Protein AF-A0A7X0LD98-F1 (afdb_monomer)

Mean predicted aligned error: 4.22 Å

Sequence (86 aa):
MSKERTVLTLGDRATVVGTHGGRRTAWSRLDDSSTGDATYTANVPRDQHHAVGTTSERYRLYGSRGCHDRTPTTVQGVLTEDRSRC

Radius of gyration: 19.44 Å; Cα contacts (8 Å, |Δi|>4): 197; chains: 1; bounding box: 43×21×60 Å

Secondary structure (DSSP, 8-state):
-EEEEEEEEEEEEEEEEEEETTEEEEEEEEEEEEEEEEEEEESS-GGG--EEEEEEEEEEEEETTEEEEEEEEEETTEEEEEEEE-

Nearest PDB structures (foldseek):
  4fms-assembly2_A  TM=5.612E-01  e=1.392E+00  Pseudomonas aeruginosa PAO1
  3szd-assembly2_A  TM=6.320E-01  e=2.749E+00  Pseudomonas aeruginosa
  7pag-assembly1_A  TM=3.323E-01  e=2.399E+00  Mus musculus

Solvent-accessible surface area (backbone atoms only — not comparable to full-atom values): 4779 Å² total; per-residue (Å²): 118,51,76,50,75,50,76,49,78,49,71,55,72,50,75,51,75,41,67,56,95,92,38,78,76,42,40,40,37,40,42,37,37,40,39,38,42,34,38,35,45,45,84,56,62,78,95,62,59,49,72,51,41,38,39,39,39,38,46,32,43,37,45,75,89,47,58,43,32,40,35,46,30,26,50,76,83,39,81,76,46,77,47,79,51,111

pLDDT: mean 95.1, std 4.71, range [75.69, 98.69]

Structure (mmCIF, N/CA/C/O backbone):
data_AF-A0A7X0LD98-F1
#
_entry.id   AF-A0A7X0LD98-F1
#
loop_
_atom_site.group_PDB
_atom_site.id
_atom_site.type_symbol
_atom_site.label_atom_id
_atom_site.label_alt_id
_atom_site.label_comp_id
_atom_site.label_asym_id
_atom_site.label_entity_id
_atom_site.label_seq_id
_atom_site.pdbx_PDB_ins_code
_atom_site.Cartn_x
_atom_site.Cartn_y
_atom_site.Cartn_z
_atom_site.occupancy
_atom_site.B_iso_or_equiv
_atom_site.auth_seq_id
_atom_site.auth_comp_id
_atom_site.auth_asym_id
_atom_site.auth_atom_id
_atom_site.pdbx_PDB_model_num
ATOM 1 N N . MET A 1 1 ? -10.565 -6.713 31.466 1.00 75.69 1 MET A N 1
ATOM 2 C CA . MET A 1 1 ? -10.448 -6.104 30.128 1.00 75.69 1 MET A CA 1
ATOM 3 C C . MET A 1 1 ? -8.976 -6.001 29.779 1.00 75.69 1 MET A C 1
ATOM 5 O O . MET A 1 1 ? -8.227 -5.429 30.563 1.00 75.69 1 MET A O 1
ATOM 9 N N . SER A 1 2 ? -8.570 -6.589 28.660 1.00 79.56 2 SER A N 1
ATOM 10 C CA . SER A 1 2 ? -7.204 -6.515 28.126 1.00 79.56 2 SER A CA 1
ATOM 11 C C . SER A 1 2 ? -7.247 -5.937 26.711 1.00 79.56 2 SER A C 1
ATOM 13 O O . SER A 1 2 ? -8.294 -5.972 26.065 1.00 79.56 2 SER A O 1
ATOM 15 N N . LYS A 1 3 ? -6.143 -5.329 26.271 1.00 86.38 3 LYS A N 1
ATOM 16 C CA . LYS A 1 3 ? -6.012 -4.738 24.938 1.00 86.38 3 LYS A CA 1
ATOM 17 C C . LYS A 1 3 ?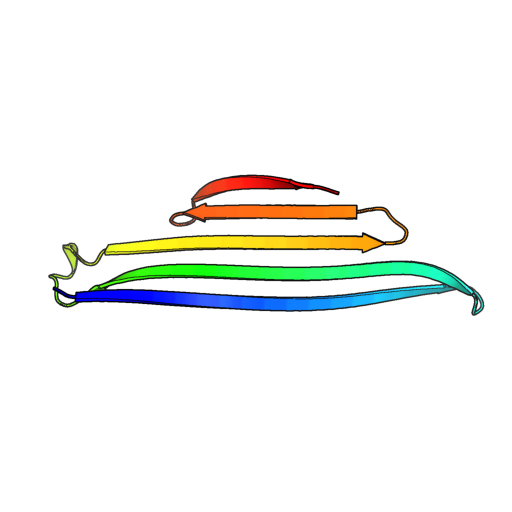 -4.867 -5.437 24.220 1.00 86.38 3 LYS A C 1
ATOM 19 O O . LYS A 1 3 ? -3.721 -5.340 24.658 1.00 86.38 3 LYS A O 1
ATOM 24 N N . GLU A 1 4 ? -5.180 -6.145 23.148 1.00 91.62 4 GLU A N 1
ATOM 25 C CA . GLU A 1 4 ? -4.219 -6.902 22.356 1.00 91.62 4 GLU A CA 1
ATOM 26 C C . GLU A 1 4 ? -3.873 -6.119 21.097 1.00 91.62 4 GLU A C 1
ATOM 28 O O . GLU A 1 4 ? -4.765 -5.673 20.378 1.00 91.62 4 GLU A O 1
ATOM 33 N N . ARG A 1 5 ? -2.578 -5.963 20.817 1.00 94.94 5 ARG A N 1
ATOM 34 C CA . ARG A 1 5 ? -2.091 -5.290 19.613 1.00 94.94 5 ARG A CA 1
ATOM 35 C C . ARG A 1 5 ? -1.302 -6.262 18.751 1.00 94.94 5 ARG A C 1
ATOM 37 O O . ARG A 1 5 ? -0.414 -6.953 19.246 1.00 94.94 5 ARG A O 1
ATOM 44 N N . THR A 1 6 ? -1.591 -6.264 17.459 1.00 95.62 6 THR A N 1
ATOM 45 C CA . THR A 1 6 ? -0.857 -7.021 16.450 1.00 95.62 6 THR A CA 1
ATOM 46 C C . THR A 1 6 ? -0.343 -6.059 15.399 1.00 95.62 6 THR A C 1
ATOM 48 O O . THR A 1 6 ? -1.119 -5.330 14.789 1.00 95.62 6 THR A O 1
ATOM 51 N N . VAL A 1 7 ? 0.969 -6.088 15.177 1.00 97.44 7 VAL A N 1
ATOM 52 C CA . VAL A 1 7 ? 1.619 -5.347 14.098 1.00 97.44 7 VAL A CA 1
ATOM 53 C C . VAL A 1 7 ? 2.211 -6.356 13.127 1.00 97.44 7 VAL A C 1
ATOM 55 O O . VAL A 1 7 ? 2.913 -7.277 13.542 1.00 97.44 7 VAL A O 1
ATOM 58 N N . LEU A 1 8 ? 1.920 -6.180 11.843 1.00 97.56 8 LEU A N 1
ATOM 59 C CA . LEU A 1 8 ? 2.475 -6.973 10.757 1.00 97.56 8 LEU A CA 1
ATOM 60 C C . LEU A 1 8 ? 3.140 -6.038 9.755 1.00 97.56 8 LEU A C 1
ATOM 62 O O . LEU A 1 8 ? 2.543 -5.044 9.351 1.00 97.56 8 LEU A O 1
ATOM 66 N N . THR A 1 9 ? 4.336 -6.400 9.306 1.00 97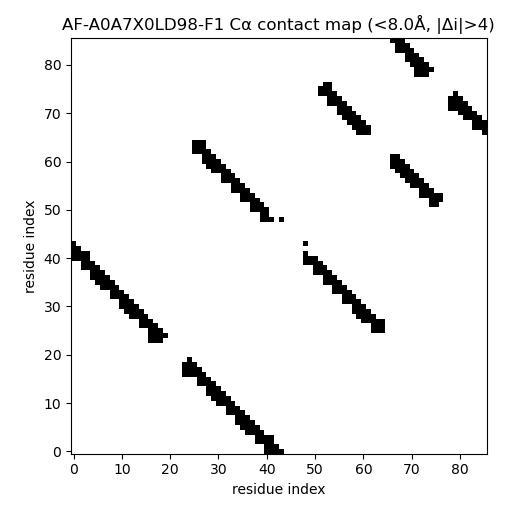.94 9 THR A N 1
ATOM 67 C CA . THR A 1 9 ? 4.997 -5.741 8.181 1.00 97.94 9 THR A CA 1
ATOM 68 C C . THR A 1 9 ? 5.429 -6.797 7.182 1.00 97.94 9 THR A C 1
ATOM 70 O O . THR A 1 9 ? 6.089 -7.772 7.537 1.00 97.94 9 THR A O 1
ATOM 73 N N . LEU A 1 10 ? 5.046 -6.589 5.931 1.00 98.31 10 LEU A N 1
ATOM 74 C CA . LEU A 1 10 ? 5.418 -7.399 4.783 1.00 98.31 10 LEU A CA 1
ATOM 75 C C . LEU A 1 10 ? 6.103 -6.495 3.767 1.00 98.31 10 LEU A C 1
ATOM 77 O O . LEU A 1 10 ? 5.801 -5.306 3.680 1.00 98.31 10 LEU A O 1
ATOM 81 N N . GLY A 1 11 ? 7.023 -7.053 2.996 1.00 98.12 11 GLY A N 1
ATOM 82 C CA . GLY A 1 11 ? 7.633 -6.324 1.900 1.00 98.12 11 GLY A CA 1
ATOM 83 C C . GLY A 1 11 ? 8.159 -7.262 0.839 1.00 98.12 11 GLY A C 1
ATOM 84 O O . GLY A 1 11 ? 8.539 -8.399 1.129 1.00 98.12 11 GLY A O 1
ATOM 85 N N . ASP A 1 12 ? 8.187 -6.757 -0.383 1.00 97.88 12 ASP A N 1
ATOM 86 C CA . ASP A 1 12 ? 8.733 -7.452 -1.529 1.00 97.88 12 ASP A CA 1
ATOM 87 C C . ASP A 1 12 ? 9.641 -6.530 -2.353 1.00 97.88 12 ASP A C 1
ATOM 89 O O . ASP A 1 12 ? 9.783 -5.323 -2.115 1.00 97.88 12 ASP A O 1
ATOM 93 N N . ARG A 1 13 ? 10.350 -7.144 -3.297 1.00 98.38 13 ARG A N 1
ATOM 94 C CA . ARG A 1 13 ? 11.187 -6.425 -4.244 1.00 98.38 13 ARG A CA 1
ATOM 95 C C . ARG A 1 13 ? 11.331 -7.225 -5.516 1.00 98.38 13 ARG A C 1
ATOM 97 O O . ARG A 1 13 ? 11.662 -8.408 -5.476 1.00 98.38 13 ARG A O 1
ATOM 104 N N . ALA A 1 14 ? 11.231 -6.537 -6.644 1.00 98.44 14 ALA A N 1
ATOM 105 C CA . ALA A 1 14 ? 11.514 -7.112 -7.949 1.00 98.44 14 ALA A CA 1
ATOM 106 C C . ALA A 1 14 ? 12.373 -6.172 -8.796 1.00 98.44 14 ALA A C 1
ATOM 108 O O . ALA A 1 14 ? 12.361 -4.952 -8.641 1.00 98.44 14 ALA A O 1
ATOM 109 N N . THR A 1 15 ? 13.151 -6.738 -9.714 1.00 98.19 15 THR A N 1
ATOM 110 C CA . THR A 1 15 ? 13.888 -5.979 -10.730 1.00 98.19 15 THR A CA 1
ATOM 111 C C . THR A 1 15 ? 13.658 -6.625 -12.083 1.00 98.19 15 THR A C 1
ATOM 113 O O . THR A 1 15 ? 13.774 -7.838 -12.221 1.00 98.19 15 THR A O 1
ATOM 116 N N . VAL 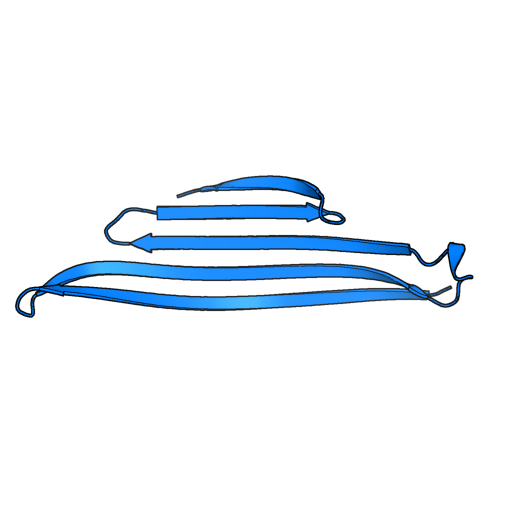A 1 16 ? 13.339 -5.806 -13.080 1.00 97.69 16 VAL A N 1
ATOM 117 C CA . VAL A 1 16 ? 13.077 -6.238 -14.453 1.00 97.69 16 VAL A CA 1
ATOM 118 C C . VAL A 1 16 ? 14.044 -5.517 -15.380 1.00 97.69 16 VAL A C 1
ATOM 120 O O . VAL A 1 16 ? 14.261 -4.312 -15.249 1.00 97.69 16 VAL A O 1
ATOM 123 N N . VAL A 1 17 ? 14.622 -6.248 -16.331 1.00 97.56 17 VAL A N 1
ATOM 124 C CA . VAL A 1 17 ? 15.501 -5.707 -17.372 1.00 97.56 17 VAL A CA 1
ATOM 125 C C . VAL A 1 17 ? 14.952 -6.117 -18.733 1.00 97.56 17 VAL A C 1
ATOM 127 O O . VAL A 1 17 ? 14.771 -7.300 -18.999 1.00 97.56 17 VAL A O 1
ATOM 130 N N . GLY A 1 18 ? 14.696 -5.136 -19.597 1.00 96.56 18 GLY A N 1
ATOM 131 C CA . GLY A 1 18 ? 14.344 -5.356 -20.996 1.00 96.56 18 GLY A CA 1
ATOM 132 C C . GLY A 1 18 ? 15.591 -5.314 -21.874 1.00 96.56 18 GLY A C 1
ATOM 133 O O . GLY A 1 18 ? 16.415 -4.404 -21.737 1.00 96.56 18 GLY A O 1
ATOM 134 N N . THR A 1 19 ? 15.733 -6.279 -22.781 1.00 96.75 19 THR A N 1
ATOM 135 C CA . THR A 1 19 ? 16.833 -6.339 -23.752 1.00 96.75 19 THR A CA 1
ATOM 136 C C . THR A 1 19 ? 16.306 -6.491 -25.180 1.00 96.75 19 THR A C 1
ATOM 138 O O . THR A 1 19 ? 15.251 -7.073 -25.413 1.00 96.75 19 THR A O 1
ATOM 141 N N . HIS A 1 20 ? 17.041 -5.948 -26.149 1.00 95.12 20 HIS A N 1
ATOM 142 C CA . HIS A 1 20 ? 16.797 -6.111 -27.580 1.00 95.12 20 HIS A CA 1
ATOM 143 C C . HIS A 1 20 ? 18.141 -6.267 -28.297 1.00 95.12 20 HIS A C 1
ATOM 145 O O . HIS A 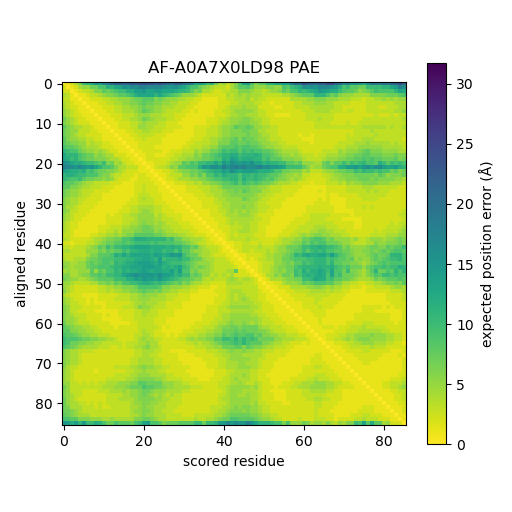1 20 ? 19.033 -5.432 -28.135 1.00 95.12 20 HIS A O 1
ATOM 151 N N . GLY A 1 21 ? 18.320 -7.355 -29.053 1.00 93.38 21 GLY A N 1
ATOM 152 C CA . GLY A 1 21 ? 19.593 -7.655 -29.725 1.00 93.38 21 GLY A CA 1
ATOM 153 C C . GLY A 1 21 ? 20.792 -7.723 -28.767 1.00 93.38 21 GLY A C 1
ATOM 154 O O . GLY A 1 21 ? 21.861 -7.210 -29.082 1.00 93.38 21 GLY A O 1
ATOM 155 N N . GLY A 1 22 ? 20.595 -8.254 -27.553 1.00 91.56 22 GLY A N 1
ATOM 156 C CA . GLY A 1 22 ? 21.631 -8.329 -26.512 1.00 91.56 22 GLY A CA 1
ATOM 157 C C . GLY A 1 22 ? 21.942 -7.004 -25.801 1.00 91.56 22 GLY A C 1
ATOM 158 O O . GLY A 1 22 ? 22.735 -6.986 -24.864 1.00 91.56 22 GLY A O 1
ATOM 159 N N . ARG A 1 23 ? 21.306 -5.891 -26.191 1.00 92.62 23 ARG A N 1
ATOM 160 C CA . ARG A 1 23 ? 21.471 -4.578 -25.551 1.00 92.62 23 ARG A CA 1
ATOM 161 C C . ARG A 1 23 ? 20.310 -4.288 -24.612 1.00 92.62 23 ARG A C 1
ATOM 163 O O . ARG A 1 23 ? 19.159 -4.532 -24.962 1.00 92.62 23 ARG A O 1
ATOM 170 N N . ARG A 1 24 ? 20.590 -3.731 -23.433 1.00 94.12 24 ARG A N 1
ATOM 171 C CA . ARG A 1 24 ? 19.547 -3.283 -22.499 1.00 94.12 24 ARG A CA 1
ATOM 172 C C . ARG A 1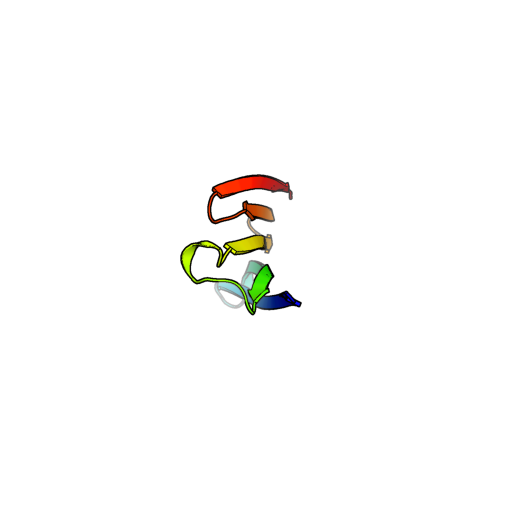 24 ? 18.795 -2.085 -23.079 1.00 94.12 24 ARG A C 1
ATOM 174 O O . ARG A 1 24 ? 19.414 -1.071 -23.382 1.00 94.12 24 ARG A O 1
ATOM 181 N N . THR A 1 25 ? 17.475 -2.193 -23.175 1.00 96.38 25 THR A N 1
ATOM 182 C CA . THR A 1 25 ? 16.578 -1.134 -23.669 1.00 96.38 25 THR A CA 1
ATOM 183 C C . THR A 1 25 ? 15.746 -0.502 -22.561 1.00 96.38 25 THR A C 1
ATOM 185 O O . THR A 1 25 ? 15.364 0.658 -22.674 1.00 96.38 25 THR A O 1
ATOM 188 N N . ALA A 1 26 ? 15.487 -1.234 -21.477 1.00 96.69 26 ALA A N 1
ATOM 189 C CA . ALA A 1 26 ? 14.711 -0.750 -20.344 1.00 96.69 26 ALA A CA 1
ATOM 190 C C . ALA A 1 26 ? 15.117 -1.459 -19.050 1.00 96.69 26 ALA A C 1
ATOM 192 O O . ALA A 1 26 ? 15.707 -2.541 -19.061 1.00 96.69 26 ALA A O 1
ATOM 193 N N . TRP A 1 27 ? 14.775 -0.849 -17.926 1.00 98.00 27 TRP A N 1
ATOM 194 C CA . TRP A 1 27 ? 14.816 -1.489 -16.617 1.00 98.00 27 TRP A CA 1
ATOM 195 C C . TRP A 1 27 ? 13.813 -0.840 -15.664 1.00 98.00 27 TRP A C 1
ATOM 197 O O . TRP A 1 27 ? 13.452 0.331 -15.839 1.00 98.00 27 TRP A O 1
ATOM 207 N N . SER A 1 28 ? 13.399 -1.590 -14.651 1.00 98.12 28 SER A N 1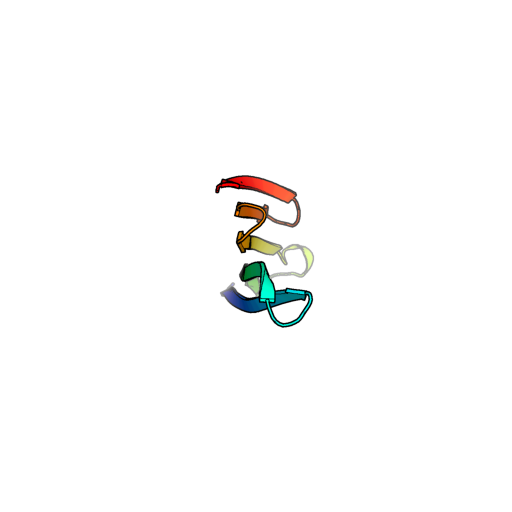
ATOM 208 C CA . SER A 1 28 ? 12.619 -1.086 -13.525 1.00 98.12 28 SER A CA 1
ATOM 209 C C . SER A 1 28 ? 12.924 -1.864 -12.253 1.00 98.12 28 SER A C 1
ATOM 211 O O . SER A 1 28 ? 13.279 -3.043 -12.301 1.00 98.12 28 SER A O 1
ATOM 213 N N . ARG A 1 29 ? 12.750 -1.203 -11.114 1.00 98.31 29 ARG A N 1
ATOM 214 C CA . ARG A 1 29 ? 12.754 -1.803 -9.789 1.00 98.31 29 ARG A CA 1
ATOM 215 C C . ARG A 1 29 ? 11.448 -1.479 -9.082 1.00 98.31 29 ARG A C 1
ATOM 217 O O . ARG A 1 29 ? 11.021 -0.327 -9.075 1.00 98.31 29 ARG A O 1
ATOM 224 N N . LEU A 1 30 ? 10.860 -2.520 -8.515 1.00 98.38 30 LEU A N 1
ATOM 225 C CA . LEU A 1 30 ? 9.732 -2.463 -7.606 1.00 98.38 30 LEU A CA 1
ATOM 226 C C . LEU A 1 30 ? 10.261 -2.679 -6.186 1.00 98.38 30 LEU A C 1
ATOM 228 O O . LEU A 1 30 ? 10.992 -3.642 -5.955 1.00 98.38 30 LEU A O 1
ATOM 232 N N . ASP A 1 31 ? 9.911 -1.789 -5.267 1.00 98.38 31 ASP A N 1
ATOM 233 C CA . ASP A 1 31 ? 9.927 -2.048 -3.830 1.00 98.38 31 ASP A CA 1
ATOM 234 C C . ASP A 1 31 ? 8.479 -1.873 -3.339 1.00 98.38 31 ASP A C 1
ATOM 236 O O . ASP A 1 31 ? 7.924 -0.788 -3.526 1.00 98.38 31 ASP A O 1
ATOM 240 N N . ASP A 1 32 ? 7.879 -2.888 -2.718 1.00 97.94 32 ASP A N 1
ATOM 241 C CA . ASP A 1 32 ? 6.594 -2.747 -2.026 1.00 97.94 32 ASP A CA 1
ATOM 242 C C . ASP A 1 32 ? 6.743 -3.045 -0.531 1.00 97.94 32 ASP A C 1
ATOM 244 O O . ASP A 1 32 ? 7.542 -3.889 -0.111 1.00 97.94 32 ASP A O 1
ATOM 248 N N . SER A 1 33 ? 5.991 -2.323 0.294 1.00 98.44 33 SER A N 1
ATOM 249 C CA . SER A 1 33 ? 5.909 -2.594 1.726 1.00 98.44 33 SER A CA 1
ATOM 250 C C . SER A 1 33 ? 4.505 -2.340 2.242 1.00 98.44 33 SER A C 1
ATOM 252 O O . SER A 1 33 ? 3.975 -1.250 2.061 1.00 98.44 33 SER A O 1
ATOM 254 N N . SER A 1 34 ? 3.953 -3.299 2.972 1.00 97.38 34 SER A N 1
ATOM 255 C CA . SER A 1 34 ? 2.636 -3.223 3.595 1.00 97.38 34 SER A CA 1
ATOM 256 C C . SER A 1 34 ? 2.771 -3.368 5.106 1.00 97.38 34 SER A C 1
ATOM 258 O O . SER A 1 34 ? 3.389 -4.313 5.595 1.00 97.38 34 SER A O 1
ATOM 260 N N . THR A 1 35 ? 2.197 -2.438 5.864 1.00 98.25 35 THR A N 1
ATOM 261 C CA . THR A 1 35 ? 2.140 -2.482 7.330 1.00 98.25 35 THR A CA 1
ATOM 262 C C . THR A 1 35 ? 0.694 -2.460 7.800 1.00 98.25 35 THR A C 1
ATOM 264 O O . THR A 1 35 ? -0.087 -1.607 7.384 1.00 98.25 35 THR A O 1
ATOM 267 N N . GLY A 1 36 ? 0.346 -3.385 8.689 1.00 97.75 36 GLY A N 1
ATOM 268 C CA . GLY A 1 36 ? -0.928 -3.425 9.396 1.00 97.75 36 GLY A CA 1
ATOM 269 C C . GLY A 1 36 ? -0.717 -3.301 10.900 1.00 97.75 36 GLY A C 1
ATOM 270 O O . GLY A 1 36 ? 0.172 -3.941 11.456 1.00 97.75 36 GLY A O 1
ATOM 271 N N . ASP A 1 37 ? -1.544 -2.497 11.556 1.00 97.56 37 ASP A N 1
ATOM 272 C CA . ASP A 1 37 ? -1.609 -2.364 13.010 1.00 97.56 37 ASP A CA 1
ATOM 273 C C . ASP A 1 37 ? -3.061 -2.529 13.441 1.00 97.56 37 ASP A C 1
ATOM 275 O O . ASP A 1 37 ? -3.924 -1.723 13.092 1.00 97.56 37 ASP A O 1
ATOM 279 N N . ALA A 1 38 ? -3.336 -3.607 14.163 1.00 96.19 38 ALA A N 1
ATOM 280 C CA . ALA A 1 38 ? -4.656 -3.919 14.666 1.00 96.19 38 ALA A CA 1
ATOM 281 C C . ALA A 1 38 ? -4.629 -3.956 16.185 1.00 96.19 38 ALA A C 1
ATOM 283 O O . ALA A 1 38 ? -3.744 -4.552 16.797 1.00 96.19 38 ALA A O 1
ATOM 284 N N . THR A 1 39 ? -5.635 -3.350 16.799 1.00 94.50 39 THR A N 1
ATOM 285 C CA . THR A 1 39 ? -5.870 -3.466 18.229 1.00 94.50 39 THR A CA 1
ATOM 286 C C . THR A 1 39 ? -7.270 -3.985 18.505 1.00 94.50 39 THR A C 1
ATOM 288 O O . THR A 1 39 ? -8.229 -3.528 17.889 1.00 94.50 39 THR A O 1
ATOM 291 N N . TYR A 1 40 ? -7.385 -4.906 19.454 1.00 89.94 40 TYR A N 1
ATOM 292 C CA . TYR A 1 40 ? -8.632 -5.522 19.881 1.00 89.94 40 TYR A CA 1
ATOM 293 C C . TYR A 1 40 ? -8.794 -5.429 21.404 1.00 89.94 40 TYR A C 1
ATOM 295 O O . TYR A 1 40 ? -7.805 -5.318 22.129 1.00 89.94 40 TYR A O 1
ATOM 303 N N . THR A 1 41 ? -10.040 -5.447 21.879 1.00 91.06 41 THR A N 1
ATOM 304 C CA . THR A 1 41 ? -10.366 -5.511 23.309 1.00 91.06 41 THR A CA 1
ATOM 305 C C . THR A 1 41 ? -10.902 -6.899 23.650 1.00 91.06 41 THR A C 1
ATOM 307 O O . THR A 1 41 ? -12.032 -7.228 23.283 1.00 91.06 41 THR A O 1
ATOM 310 N N . ALA A 1 42 ? -10.128 -7.709 24.374 1.0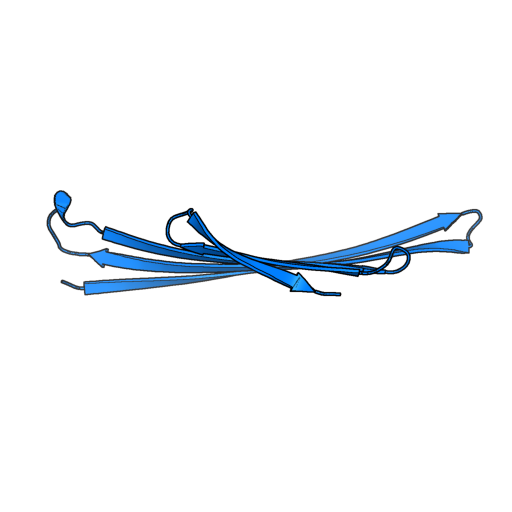0 88.06 42 ALA A N 1
ATO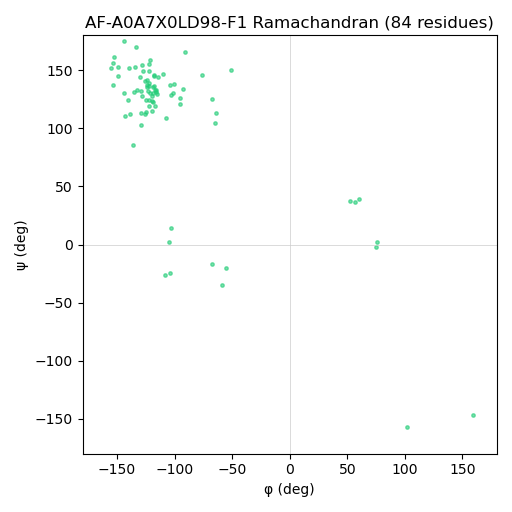M 311 C CA . ALA A 1 42 ? -10.575 -9.020 24.834 1.00 88.06 42 ALA A CA 1
ATOM 312 C C . ALA A 1 42 ? -11.229 -8.997 26.222 1.00 88.06 42 ALA A C 1
ATOM 314 O O . ALA A 1 42 ? -11.090 -8.061 27.024 1.00 88.06 42 ALA A O 1
ATOM 315 N N . ASN A 1 43 ? -11.908 -10.109 26.524 1.00 88.12 43 ASN A N 1
ATOM 316 C CA . ASN A 1 43 ? -12.607 -10.353 27.786 1.00 88.12 43 ASN A CA 1
ATOM 317 C C . ASN A 1 43 ? -13.713 -9.321 28.066 1.00 88.12 43 ASN A C 1
ATOM 319 O O . ASN A 1 43 ? -13.881 -8.880 29.205 1.00 88.12 43 ASN A O 1
ATOM 323 N N . VAL A 1 44 ? -14.440 -8.921 27.020 1.00 89.12 44 VAL A N 1
ATOM 324 C CA . VAL A 1 44 ? -15.654 -8.096 27.098 1.00 89.12 44 VAL A CA 1
ATOM 325 C C . VAL A 1 44 ? -16.822 -8.857 26.452 1.00 89.12 44 VAL A C 1
ATOM 327 O O . VAL A 1 44 ? -16.580 -9.790 25.686 1.00 89.12 44 VAL A O 1
ATOM 330 N N . PRO A 1 45 ? -18.085 -8.531 26.772 1.00 92.31 45 PRO A N 1
ATOM 331 C CA . PRO A 1 45 ? -19.246 -9.068 26.065 1.00 92.31 45 PRO A CA 1
ATOM 332 C C . PRO A 1 45 ? -19.139 -8.914 24.538 1.00 92.31 45 PRO A C 1
ATOM 334 O O . PRO A 1 45 ? -18.510 -7.983 24.039 1.00 92.31 45 PRO A O 1
ATOM 337 N N . ARG A 1 46 ? -19.756 -9.829 23.777 1.00 85.00 46 ARG A N 1
ATOM 338 C CA . ARG A 1 46 ? -19.600 -9.906 22.310 1.00 85.00 46 ARG A CA 1
ATOM 339 C C . ARG A 1 46 ? -20.020 -8.625 21.583 1.00 85.00 46 ARG A C 1
ATOM 341 O O . ARG A 1 46 ? -19.416 -8.276 20.578 1.00 85.00 46 ARG A O 1
ATOM 348 N N . ASP A 1 47 ? -21.044 -7.944 22.077 1.00 89.25 47 ASP A N 1
ATOM 349 C CA . ASP A 1 47 ? -21.534 -6.651 21.582 1.00 89.25 47 ASP A CA 1
ATOM 350 C C . ASP A 1 47 ? -20.542 -5.497 21.810 1.00 89.25 47 ASP A C 1
ATOM 352 O O . ASP A 1 47 ? -20.631 -4.465 21.152 1.00 89.25 47 ASP A O 1
ATOM 356 N N . GLN A 1 48 ? -19.563 -5.700 22.691 1.00 86.25 48 GLN A N 1
ATOM 357 C CA . GLN A 1 48 ? -18.494 -4.757 23.021 1.00 86.25 48 GLN A CA 1
ATOM 358 C C . GLN A 1 48 ? -17.150 -5.166 22.399 1.00 86.25 48 GLN A C 1
ATOM 360 O O . GLN A 1 48 ? -16.129 -4.510 22.623 1.00 86.25 48 GLN A O 1
ATOM 365 N N . HIS A 1 49 ? -17.117 -6.258 21.624 1.00 85.81 49 HIS A N 1
ATOM 366 C CA . HIS A 1 49 ? -15.944 -6.636 20.845 1.00 85.81 49 HIS A CA 1
ATOM 367 C C . HIS A 1 49 ? -15.698 -5.570 19.770 1.00 85.81 49 HIS A C 1
ATOM 369 O O . HIS A 1 49 ? -16.380 -5.517 18.746 1.00 85.81 49 HIS A O 1
ATOM 375 N N . HIS A 1 50 ? -14.694 -4.729 19.996 1.00 85.31 50 HIS A N 1
ATOM 376 C CA . HIS A 1 50 ? -14.272 -3.705 19.050 1.00 85.31 50 HIS A CA 1
ATOM 377 C C . HIS A 1 50 ? -12.827 -3.957 18.627 1.00 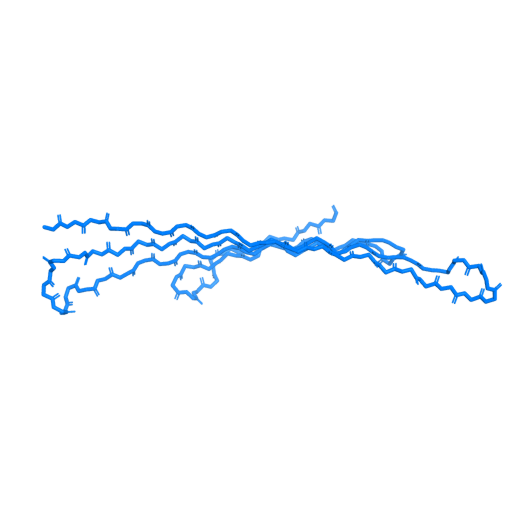85.31 50 HIS A C 1
ATOM 379 O O . HIS A 1 50 ? -11.944 -4.147 19.464 1.00 85.31 50 HIS A O 1
ATOM 385 N N . ALA A 1 51 ? -12.597 -3.937 17.316 1.00 89.19 51 ALA A N 1
ATOM 386 C CA . ALA A 1 51 ? -11.267 -3.887 16.730 1.00 89.19 51 ALA A CA 1
ATOM 387 C C . ALA A 1 51 ? -11.056 -2.512 16.092 1.00 89.19 51 ALA A C 1
ATOM 389 O O . ALA A 1 51 ? -11.998 -1.927 15.560 1.00 89.19 51 ALA A O 1
ATOM 390 N N . VAL A 1 52 ? -9.825 -2.009 16.114 1.00 93.31 52 VAL A N 1
ATOM 391 C CA . VAL A 1 52 ? -9.365 -0.876 15.302 1.00 93.31 52 VAL A CA 1
ATOM 392 C C . VAL A 1 52 ? -8.189 -1.353 14.471 1.00 93.31 52 VAL A C 1
ATOM 394 O O . VAL A 1 52 ? -7.196 -1.789 15.041 1.00 93.31 52 VAL A O 1
ATOM 397 N N . GLY A 1 53 ? -8.320 -1.306 13.146 1.00 95.75 53 GLY A N 1
ATOM 398 C CA . GLY A 1 53 ? -7.254 -1.660 12.213 1.00 95.75 53 GLY A CA 1
ATOM 399 C C . GLY A 1 53 ? -6.829 -0.464 11.374 1.00 95.75 53 GLY A C 1
ATOM 400 O O . GLY A 1 53 ? -7.682 0.202 10.784 1.00 95.75 53 GLY A O 1
ATOM 401 N N . THR A 1 54 ? -5.523 -0.234 11.296 1.00 98.19 54 THR A N 1
ATOM 402 C CA . THR A 1 54 ? -4.893 0.707 10.370 1.00 98.19 54 THR A CA 1
ATOM 403 C C . THR A 1 54 ? -3.997 -0.073 9.421 1.00 98.19 54 THR A C 1
ATOM 405 O O . THR A 1 54 ? -3.207 -0.907 9.866 1.00 98.19 54 THR A O 1
ATOM 408 N N . THR A 1 55 ? -4.089 0.197 8.123 1.00 98.06 55 THR A N 1
ATOM 409 C CA . THR A 1 55 ? -3.155 -0.345 7.129 1.00 98.06 55 THR A CA 1
ATOM 410 C C . THR A 1 55 ? -2.508 0.781 6.345 1.00 98.06 55 THR A C 1
ATOM 412 O O . THR A 1 55 ? -3.157 1.774 6.033 1.00 98.06 55 THR A O 1
ATOM 415 N N . SER A 1 56 ? -1.227 0.633 6.030 1.00 98.25 56 SER A N 1
ATOM 416 C CA . SER A 1 56 ? -0.496 1.520 5.130 1.00 98.25 56 SER A CA 1
ATOM 417 C C . SER A 1 56 ? 0.338 0.678 4.178 1.00 98.25 56 SER A C 1
ATOM 419 O O . SER A 1 56 ? 1.046 -0.231 4.610 1.00 98.25 56 SER A O 1
ATOM 421 N N . GLU A 1 57 ? 0.242 0.973 2.891 1.00 98.19 57 GLU A N 1
ATOM 422 C CA . GLU A 1 57 ? 1.038 0.347 1.837 1.00 98.19 57 GLU A CA 1
ATOM 423 C C . GLU A 1 57 ? 1.936 1.415 1.230 1.00 98.19 57 GLU A C 1
ATOM 425 O O . GLU A 1 57 ? 1.523 2.564 1.122 1.00 98.19 57 GLU A O 1
ATOM 430 N N . ARG A 1 58 ? 3.161 1.069 0.841 1.00 98.38 58 ARG A N 1
ATOM 431 C CA . ARG A 1 58 ? 4.036 1.939 0.061 1.00 98.38 58 ARG A CA 1
ATOM 432 C C . ARG A 1 58 ? 4.567 1.184 -1.142 1.00 98.38 58 ARG A C 1
ATOM 434 O O . ARG A 1 58 ? 5.548 0.453 -1.030 1.00 98.38 58 ARG A O 1
ATOM 441 N N . TYR A 1 59 ? 3.975 1.495 -2.284 1.00 98.00 59 TYR A N 1
ATOM 442 C CA . TYR A 1 59 ? 4.336 0.951 -3.578 1.00 98.00 59 TYR A CA 1
ATOM 443 C C . TYR A 1 59 ? 5.293 1.900 -4.300 1.00 98.00 59 TYR A C 1
ATOM 445 O O . TYR A 1 59 ? 4.950 3.056 -4.569 1.00 98.00 59 TYR A O 1
ATOM 453 N N . ARG A 1 60 ? 6.490 1.417 -4.647 1.00 98.38 60 ARG A N 1
ATOM 454 C CA . ARG A 1 60 ? 7.514 2.177 -5.375 1.00 98.38 60 ARG A CA 1
ATOM 455 C C . ARG A 1 60 ? 7.965 1.461 -6.633 1.00 98.38 60 ARG A C 1
ATOM 457 O O . ARG A 1 60 ? 8.675 0.464 -6.558 1.00 98.38 60 ARG A O 1
ATOM 464 N N . LEU A 1 61 ? 7.681 2.047 -7.787 1.00 98.31 61 LEU A N 1
ATOM 465 C CA . LEU A 1 61 ? 8.188 1.611 -9.080 1.00 98.31 61 LEU A CA 1
ATOM 466 C C . LEU A 1 61 ? 9.055 2.707 -9.694 1.00 98.31 61 LEU A C 1
ATOM 468 O O . LEU A 1 61 ? 8.562 3.788 -9.996 1.00 98.31 61 LEU A O 1
ATOM 472 N N . TYR A 1 62 ? 10.331 2.423 -9.938 1.00 97.81 62 TYR A N 1
ATOM 473 C CA . TYR A 1 62 ? 11.224 3.378 -10.593 1.00 97.81 62 TYR A CA 1
ATOM 474 C C . TYR A 1 62 ? 12.156 2.720 -11.604 1.00 97.81 62 TYR A C 1
ATOM 476 O O . TYR A 1 62 ? 12.513 1.548 -11.489 1.00 97.81 62 TYR A O 1
ATOM 484 N N . GLY A 1 63 ? 12.562 3.475 -12.619 1.00 97.31 63 GLY A N 1
ATOM 485 C CA . GLY A 1 63 ? 13.536 3.033 -13.606 1.00 97.31 63 GLY A CA 1
ATOM 486 C C . GLY A 1 63 ? 13.468 3.832 -14.896 1.00 97.31 63 GLY A C 1
ATOM 487 O O . GLY A 1 63 ? 13.146 5.015 -14.908 1.00 97.31 63 GLY A O 1
ATOM 488 N N . SER A 1 64 ? 13.752 3.164 -16.009 1.00 97.06 64 SER A N 1
ATOM 489 C CA . SER A 1 64 ? 13.803 3.774 -17.348 1.00 97.06 64 SER A CA 1
ATOM 490 C C . SER A 1 64 ? 12.533 4.524 -17.781 1.00 97.06 64 SER A C 1
ATOM 492 O O . SER A 1 64 ? 12.613 5.361 -18.672 1.00 97.06 64 SER A O 1
ATOM 494 N N . ARG A 1 65 ? 11.375 4.248 -17.164 1.00 94.19 65 ARG A N 1
ATOM 495 C CA . ARG A 1 65 ? 10.085 4.902 -17.455 1.00 94.19 65 ARG A CA 1
ATOM 496 C C . ARG A 1 65 ? 9.667 5.949 -16.413 1.00 94.19 65 ARG A C 1
ATOM 498 O O . ARG A 1 65 ? 8.514 6.362 -16.408 1.00 94.19 65 ARG A O 1
ATOM 505 N N . GLY A 1 66 ? 10.587 6.377 -15.551 1.00 95.94 66 GLY A N 1
ATOM 506 C CA . GLY A 1 66 ? 10.324 7.359 -14.499 1.00 95.94 66 GLY A CA 1
ATOM 507 C C . GLY A 1 66 ? 10.155 6.718 -13.126 1.00 95.94 66 GLY A C 1
ATOM 508 O O . GLY A 1 66 ? 10.662 5.621 -12.887 1.00 95.94 66 GLY A O 1
ATOM 509 N N . CYS A 1 67 ? 9.472 7.425 -12.227 1.00 97.00 67 CYS A N 1
ATOM 510 C CA . CYS A 1 67 ? 9.217 7.002 -10.856 1.00 97.00 67 CYS A CA 1
ATOM 511 C C . CYS A 1 67 ? 7.730 7.135 -10.510 1.00 97.00 67 CYS A C 1
ATOM 513 O O . CYS A 1 67 ? 7.061 8.066 -10.955 1.00 97.00 67 CYS A O 1
ATOM 515 N N . HIS A 1 68 ? 7.240 6.196 -9.713 1.00 97.50 68 HIS A N 1
ATOM 516 C CA . HIS A 1 68 ? 5.930 6.185 -9.095 1.00 97.50 68 HIS A CA 1
ATOM 517 C C . HIS A 1 68 ? 6.094 5.683 -7.660 1.00 97.50 68 HIS A C 1
ATOM 519 O O . HIS A 1 68 ? 6.446 4.524 -7.457 1.00 97.50 68 HIS A O 1
ATOM 525 N N . ASP A 1 69 ? 5.871 6.546 -6.673 1.00 98.31 69 ASP A N 1
ATOM 526 C CA . ASP A 1 69 ? 5.904 6.207 -5.248 1.00 98.31 69 ASP A CA 1
ATOM 527 C C . ASP A 1 69 ? 4.575 6.643 -4.631 1.00 98.31 69 ASP A C 1
ATOM 529 O O . ASP A 1 69 ? 4.272 7.836 -4.590 1.00 98.31 69 ASP A O 1
ATOM 533 N N . ARG A 1 70 ? 3.751 5.686 -4.205 1.00 98.31 70 ARG A N 1
ATOM 534 C CA . ARG A 1 70 ? 2.428 5.951 -3.631 1.00 98.31 70 ARG A CA 1
ATOM 535 C C . ARG A 1 70 ? 2.307 5.302 -2.266 1.00 98.31 70 ARG A C 1
ATOM 537 O O . ARG A 1 70 ? 2.797 4.196 -2.056 1.00 98.31 70 ARG A O 1
ATOM 544 N N . THR A 1 71 ? 1.665 5.993 -1.332 1.00 98.69 71 THR A N 1
ATOM 545 C CA . THR A 1 71 ? 1.454 5.513 0.034 1.00 98.69 71 THR A CA 1
ATOM 546 C C . THR A 1 71 ? 0.022 5.777 0.503 1.00 98.69 71 THR A C 1
ATOM 548 O O . THR A 1 71 ? -0.221 6.826 1.112 1.00 98.69 71 THR A O 1
ATOM 551 N N . PRO A 1 72 ? -0.941 4.884 0.211 1.00 98.38 72 PRO A N 1
ATOM 552 C CA . PRO A 1 72 ? -2.269 4.944 0.808 1.00 98.38 72 PRO A CA 1
ATOM 553 C C . PRO A 1 72 ? -2.256 4.446 2.260 1.00 98.38 72 PRO A C 1
ATOM 555 O O . PRO A 1 72 ? -1.538 3.511 2.617 1.00 98.38 72 PRO A O 1
ATOM 558 N N . THR A 1 73 ? -3.103 5.048 3.090 1.00 98.62 73 THR A N 1
ATOM 559 C CA . THR A 1 73 ? -3.375 4.616 4.464 1.00 98.62 73 THR A CA 1
ATOM 560 C C . THR A 1 73 ? -4.876 4.498 4.671 1.00 98.62 73 THR A C 1
ATOM 562 O O . THR A 1 73 ? -5.624 5.428 4.356 1.00 98.62 73 THR A O 1
ATOM 565 N N . THR A 1 74 ? -5.318 3.377 5.241 1.00 98.38 74 THR A N 1
ATOM 566 C CA . THR A 1 74 ? -6.714 3.157 5.617 1.00 98.38 74 THR A CA 1
ATOM 567 C C . THR A 1 74 ? -6.872 2.954 7.116 1.00 98.38 74 THR A C 1
ATOM 569 O O . THR A 1 74 ? -6.022 2.340 7.760 1.00 98.38 74 THR A O 1
ATOM 572 N N . VAL A 1 75 ? -7.986 3.434 7.662 1.00 97.44 75 VAL A N 1
ATOM 573 C CA . VAL A 1 75 ? -8.455 3.108 9.012 1.00 97.44 75 VAL A CA 1
ATOM 574 C C . VAL A 1 75 ? -9.813 2.449 8.866 1.00 97.44 75 VAL A C 1
ATOM 576 O O . VAL A 1 75 ? -10.715 3.020 8.259 1.00 97.44 75 VAL A O 1
ATOM 579 N N . GLN A 1 76 ? -9.963 1.233 9.392 1.00 95.12 76 GLN A N 1
ATOM 580 C CA . GLN A 1 76 ? -11.198 0.449 9.260 1.00 95.12 76 GLN A CA 1
ATOM 581 C C . GLN A 1 76 ? -11.677 0.300 7.804 1.00 95.12 76 GLN A C 1
ATOM 583 O O . GLN A 1 76 ? -12.868 0.351 7.511 1.00 95.12 76 GLN A O 1
ATOM 588 N N . GLY A 1 77 ? -10.728 0.150 6.874 1.00 94.06 77 GLY A N 1
ATOM 589 C CA . GLY A 1 77 ? -11.010 0.021 5.442 1.00 94.06 77 GLY A CA 1
ATOM 590 C C . GLY A 1 77 ? -11.393 1.328 4.739 1.00 94.06 77 GLY A C 1
ATOM 591 O O . GLY A 1 77 ? -11.650 1.310 3.539 1.00 94.06 77 GLY A O 1
ATOM 592 N N . VAL A 1 78 ? -11.401 2.466 5.440 1.00 97.81 78 VAL A N 1
ATOM 593 C CA . VAL A 1 78 ? -11.638 3.789 4.849 1.00 97.81 78 VAL A CA 1
ATOM 594 C C . VAL A 1 78 ? -10.301 4.451 4.544 1.00 97.81 78 VAL A C 1
ATOM 596 O O . VAL A 1 78 ? -9.471 4.582 5.440 1.00 97.81 78 VAL A O 1
ATOM 599 N N . LEU A 1 79 ? -10.091 4.889 3.299 1.00 97.94 79 LEU A N 1
ATOM 600 C CA . LEU A 1 79 ? -8.909 5.660 2.907 1.00 97.94 79 LEU A CA 1
ATOM 601 C C . LEU A 1 79 ? -8.896 7.001 3.648 1.00 97.94 79 LEU A C 1
ATOM 603 O O . LEU A 1 79 ? -9.750 7.854 3.414 1.00 97.94 79 LEU A O 1
ATOM 607 N N . THR A 1 80 ? -7.926 7.182 4.536 1.00 98.31 80 THR A N 1
ATOM 608 C CA . THR A 1 80 ? -7.771 8.408 5.332 1.00 98.31 80 THR A CA 1
ATOM 609 C C . THR A 1 80 ? -6.649 9.294 4.819 1.00 98.31 80 THR A C 1
ATOM 611 O O . THR A 1 80 ? -6.655 10.497 5.058 1.00 98.31 80 THR A O 1
ATOM 614 N N . GLU A 1 81 ? -5.672 8.712 4.127 1.00 98.31 81 GLU A N 1
ATOM 615 C CA . GLU A 1 81 ? -4.561 9.444 3.535 1.00 98.31 81 GLU A CA 1
ATOM 616 C C . GLU A 1 81 ? -4.079 8.737 2.268 1.00 98.31 81 GLU A C 1
ATOM 618 O O . GLU A 1 81 ? -4.073 7.512 2.198 1.00 98.31 81 GLU A O 1
ATOM 623 N N . ASP A 1 82 ? -3.645 9.513 1.281 1.00 98.12 82 ASP A N 1
ATOM 624 C CA . ASP A 1 82 ? -3.005 9.007 0.073 1.00 98.12 82 ASP A CA 1
ATOM 625 C C . ASP A 1 82 ? -1.900 9.975 -0.346 1.00 98.12 82 ASP A C 1
ATOM 627 O O . ASP A 1 82 ? -2.160 11.118 -0.730 1.00 98.12 82 ASP A O 1
ATOM 631 N N . ARG A 1 83 ? -0.646 9.539 -0.209 1.00 98.38 83 ARG A N 1
ATOM 632 C CA . ARG A 1 83 ? 0.528 10.342 -0.569 1.00 98.38 83 ARG A CA 1
ATOM 633 C C . ARG A 1 83 ? 1.110 9.849 -1.879 1.00 98.38 83 ARG A C 1
ATOM 635 O O . ARG A 1 83 ? 1.298 8.654 -2.063 1.00 98.38 83 ARG A O 1
ATOM 642 N N . SER A 1 84 ? 1.480 10.780 -2.750 1.00 97.94 84 SER A N 1
ATOM 643 C CA . SER A 1 84 ? 2.184 10.493 -4.004 1.00 97.94 84 SER A CA 1
ATOM 644 C C . SER A 1 84 ? 3.522 11.240 -4.056 1.00 97.94 84 SER A C 1
ATOM 646 O O . SER A 1 84 ? 3.609 12.392 -3.626 1.00 97.94 84 SER A O 1
ATOM 648 N N . ARG A 1 85 ? 4.570 10.570 -4.545 1.00 95.69 85 ARG A N 1
ATOM 649 C CA . ARG A 1 85 ? 5.967 11.029 -4.661 1.00 95.69 85 ARG A CA 1
ATOM 650 C C . ARG A 1 85 ? 6.622 10.494 -5.948 1.00 95.69 85 ARG A C 1
ATOM 652 O O . ARG A 1 85 ? 6.029 9.673 -6.653 1.00 95.69 85 ARG A O 1
ATOM 659 N N . CYS A 1 86 ? 7.862 10.941 -6.190 1.00 84.12 86 CYS A N 1
ATOM 660 C CA . CYS A 1 86 ? 8.739 10.582 -7.309 1.00 84.12 86 CYS A CA 1
ATOM 661 C C . CYS A 1 86 ? 10.209 10.531 -6.860 1.00 84.12 86 CYS A C 1
ATOM 663 O O . CYS A 1 86 ? 10.566 11.306 -5.945 1.00 84.12 86 CYS A O 1
#

Foldseek 3Di:
DDKDKDKDKDKDKDKDFDDDPNHTDWIKIKIKMKMKIKMWDPPDPPVPTDMKMKMKMWIWMAIPVHIWTWIWMDIPNHTPDIDIDD